Protein AF-A0A2R7MBJ6-F1 (afdb_monomer_lite)

Foldseek 3Di:
DDPVLVVLLVVLCCCCPNPPNVCPVPVVSVVVNVVSVVVVVVVVPPPDPPPPDDPDDDDDDPPPPPPDDDDDDD

Structure (mmCIF, N/CA/C/O backbone):
data_AF-A0A2R7MBJ6-F1
#
_entry.id   AF-A0A2R7MBJ6-F1
#
loop_
_atom_site.group_PDB
_atom_site.id
_atom_site.type_symbol
_atom_site.label_atom_id
_atom_site.label_alt_id
_atom_site.label_comp_id
_atom_site.label_asym_id
_atom_site.label_entity_id
_atom_site.label_seq_id
_atom_site.pdbx_PDB_ins_code
_atom_site.Cartn_x
_atom_site.Cartn_y
_atom_site.Cartn_z
_atom_site.occupancy
_atom_site.B_iso_or_equiv
_atom_site.auth_seq_id
_atom_site.auth_comp_id
_atom_site.auth_asym_id
_atom_si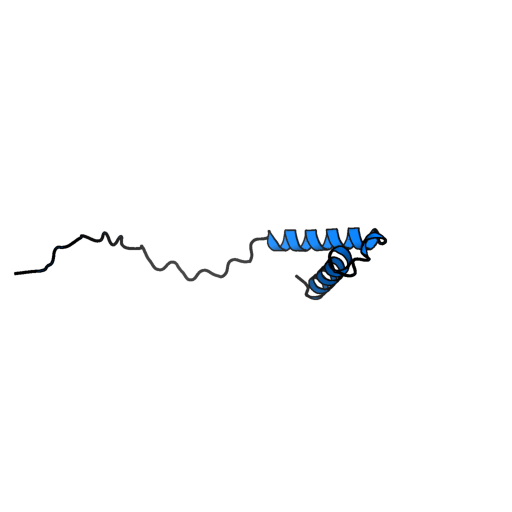te.auth_atom_id
_atom_site.pdbx_PDB_model_num
ATOM 1 N N . MET A 1 1 ? -10.265 4.049 9.269 1.00 63.59 1 MET A N 1
ATOM 2 C CA . MET A 1 1 ? -9.273 3.798 8.211 1.00 63.59 1 MET A CA 1
ATOM 3 C C . MET A 1 1 ? -9.887 4.277 6.919 1.00 63.59 1 MET A C 1
ATOM 5 O O . MET A 1 1 ? -11.012 3.871 6.653 1.00 63.59 1 MET A O 1
ATOM 9 N N . ASP A 1 2 ? -9.218 5.190 6.226 1.00 81.38 2 ASP A N 1
ATOM 10 C CA . ASP A 1 2 ? -9.768 5.927 5.088 1.00 81.38 2 ASP A CA 1
ATOM 11 C C . ASP A 1 2 ? -10.041 5.004 3.897 1.00 81.38 2 ASP A C 1
ATOM 13 O O . ASP A 1 2 ? -9.221 4.146 3.567 1.00 81.38 2 ASP A O 1
ATOM 17 N N . ASP A 1 3 ? -11.185 5.175 3.237 1.00 82.38 3 ASP A N 1
ATOM 18 C CA . ASP A 1 3 ? -11.568 4.324 2.105 1.00 82.38 3 ASP A CA 1
ATOM 19 C C . ASP A 1 3 ? -10.569 4.461 0.945 1.00 82.38 3 ASP A C 1
ATOM 21 O O . ASP A 1 3 ? -10.133 3.459 0.386 1.00 82.38 3 ASP A O 1
ATOM 25 N N . GLY A 1 4 ? -10.036 5.668 0.721 1.00 87.69 4 GLY A N 1
ATOM 26 C CA . GLY A 1 4 ? -8.974 5.900 -0.264 1.00 87.69 4 GLY A CA 1
ATOM 27 C C . GLY A 1 4 ? -7.680 5.112 -0.008 1.00 87.69 4 GLY A C 1
ATOM 28 O O . GLY A 1 4 ? -7.022 4.704 -0.962 1.00 87.69 4 GLY A O 1
ATOM 29 N N . VAL A 1 5 ? -7.339 4.840 1.259 1.00 88.19 5 VAL A N 1
ATOM 30 C CA . VAL A 1 5 ? -6.173 4.016 1.636 1.00 88.19 5 VAL A CA 1
ATOM 31 C C . VAL A 1 5 ? -6.419 2.546 1.290 1.00 88.19 5 VAL A C 1
ATOM 33 O O . VAL A 1 5 ? -5.511 1.860 0.819 1.00 88.19 5 VAL A O 1
ATOM 36 N N . ARG A 1 6 ? -7.652 2.058 1.480 1.00 89.75 6 ARG A N 1
ATOM 37 C CA . ARG A 1 6 ? -8.036 0.685 1.115 1.00 89.75 6 ARG A CA 1
ATOM 38 C C . ARG A 1 6 ? -8.033 0.487 -0.401 1.00 89.75 6 ARG A C 1
ATOM 40 O O . ARG A 1 6 ? -7.467 -0.497 -0.867 1.00 89.75 6 ARG A O 1
ATOM 47 N N . ASP A 1 7 ? -8.581 1.440 -1.154 1.00 93.38 7 ASP A N 1
ATOM 48 C CA . ASP A 1 7 ? -8.583 1.425 -2.623 1.00 93.38 7 ASP A CA 1
ATOM 49 C C . ASP A 1 7 ? -7.168 1.512 -3.222 1.00 93.38 7 ASP A C 1
ATOM 51 O O . ASP A 1 7 ? -6.863 0.898 -4.248 1.00 93.38 7 ASP A O 1
ATOM 55 N N . GLU A 1 8 ? -6.272 2.304 -2.625 1.00 94.19 8 GLU A N 1
ATOM 56 C CA . GLU A 1 8 ? -4.861 2.347 -3.033 1.00 94.19 8 GLU A CA 1
ATOM 57 C C . GLU A 1 8 ? -4.168 1.000 -2.776 1.00 94.19 8 GLU A C 1
ATOM 59 O O . GLU A 1 8 ? -3.520 0.461 -3.677 1.00 94.19 8 GLU A O 1
ATOM 64 N N . LEU A 1 9 ? -4.369 0.416 -1.590 1.00 94.56 9 LEU A N 1
ATOM 65 C CA . LEU A 1 9 ? -3.798 -0.880 -1.231 1.00 94.56 9 LEU A CA 1
ATOM 66 C C . LEU A 1 9 ? -4.287 -2.012 -2.147 1.00 94.56 9 LEU A C 1
ATOM 68 O O . LEU A 1 9 ? -3.481 -2.830 -2.592 1.00 94.56 9 LEU A O 1
ATOM 72 N N . GLU A 1 10 ? -5.586 -2.069 -2.449 1.00 93.56 10 GLU A N 1
ATOM 73 C CA . GLU A 1 10 ? -6.150 -3.087 -3.343 1.00 93.56 10 GLU A CA 1
ATOM 74 C C . GLU A 1 10 ? -5.530 -3.008 -4.743 1.00 93.56 10 GLU A C 1
ATOM 76 O O . GLU A 1 10 ? -5.099 -4.024 -5.293 1.00 93.56 10 GLU A O 1
ATOM 81 N N . ARG A 1 11 ? -5.389 -1.793 -5.287 1.00 93.88 11 ARG A N 1
ATOM 82 C CA . ARG A 1 11 ? -4.756 -1.576 -6.595 1.00 93.88 11 ARG A CA 1
ATOM 83 C C . ARG A 1 11 ? -3.293 -2.006 -6.611 1.00 93.88 11 ARG A C 1
ATOM 85 O O . ARG A 1 11 ? -2.866 -2.656 -7.563 1.00 93.88 11 ARG A O 1
ATOM 92 N N . LEU A 1 12 ? -2.525 -1.680 -5.572 1.00 95.00 12 LEU A N 1
ATOM 93 C CA . LEU A 1 12 ? -1.126 -2.106 -5.476 1.00 95.00 12 LEU A CA 1
ATOM 94 C C . LEU A 1 12 ? -1.005 -3.628 -5.325 1.00 95.00 12 LEU A C 1
ATOM 96 O O . LEU A 1 12 ? -0.157 -4.233 -5.976 1.00 95.00 12 LEU A O 1
ATOM 100 N N . ARG A 1 13 ? -1.898 -4.273 -4.564 1.00 93.75 13 ARG A N 1
ATOM 101 C CA . ARG A 1 13 ? -1.950 -5.740 -4.462 1.00 93.75 13 ARG A CA 1
ATOM 102 C C . ARG A 1 13 ? -2.288 -6.409 -5.786 1.00 93.75 13 ARG A C 1
ATOM 104 O O . ARG A 1 13 ? -1.651 -7.400 -6.127 1.00 93.75 13 ARG A O 1
ATOM 111 N N . ALA A 1 14 ? -3.236 -5.868 -6.547 1.00 94.44 14 ALA A N 1
ATOM 112 C CA . ALA A 1 14 ? -3.556 -6.378 -7.878 1.00 94.44 14 ALA A CA 1
ATOM 113 C C . ALA A 1 14 ? -2.359 -6.255 -8.835 1.00 94.44 14 ALA A C 1
ATOM 115 O O . ALA A 1 14 ? -2.115 -7.151 -9.634 1.00 94.44 14 ALA A O 1
ATOM 116 N N . ARG A 1 15 ? -1.559 -5.191 -8.719 1.00 94.56 15 ARG A N 1
ATOM 117 C CA . ARG A 1 15 ? -0.335 -5.029 -9.518 1.00 94.56 15 ARG A CA 1
ATOM 118 C C . ARG A 1 15 ? 0.835 -5.890 -9.033 1.00 94.56 15 ARG A C 1
ATOM 120 O O . ARG A 1 15 ? 1.709 -6.191 -9.833 1.00 94.56 15 ARG A O 1
ATOM 127 N N . ALA A 1 16 ? 0.896 -6.261 -7.754 1.00 94.62 16 ALA A N 1
ATOM 128 C CA . ALA A 1 16 ? 1.955 -7.124 -7.214 1.00 94.62 16 ALA A CA 1
ATOM 129 C C . ALA A 1 16 ? 1.667 -8.618 -7.403 1.00 94.62 16 ALA A C 1
ATOM 131 O O . ALA A 1 16 ? 2.570 -9.396 -7.696 1.00 94.62 16 ALA A O 1
ATOM 132 N N . TYR A 1 17 ? 0.413 -9.017 -7.191 1.00 91.44 17 TYR A N 1
ATOM 133 C CA . TYR A 1 17 ? -0.001 -10.416 -7.057 1.00 91.44 17 TYR A CA 1
ATOM 134 C C . TYR A 1 17 ? -1.128 -10.811 -8.017 1.00 91.44 17 TYR A C 1
ATOM 136 O O . TYR A 1 17 ? -1.613 -11.942 -7.962 1.00 91.44 17 TYR A O 1
ATOM 144 N N . GLY A 1 18 ? -1.597 -9.885 -8.853 1.00 89.19 18 GLY A N 1
ATOM 145 C CA . GLY A 1 18 ? -2.645 -10.150 -9.830 1.00 89.19 18 GLY A CA 1
ATOM 146 C C . GLY A 1 18 ? -2.127 -10.803 -11.114 1.00 89.19 18 GLY A C 1
ATOM 147 O O . GLY A 1 18 ? -0.935 -11.071 -11.258 1.00 89.19 18 GLY A O 1
ATOM 148 N N . PRO A 1 19 ? -3.035 -11.077 -12.062 1.00 87.25 19 PRO A N 1
ATOM 149 C CA . PRO A 1 19 ? -2.701 -11.746 -13.319 1.00 87.25 19 PRO A CA 1
ATOM 150 C C . PRO A 1 19 ? -1.767 -10.914 -14.209 1.00 87.25 19 PRO A C 1
ATOM 152 O O . PRO A 1 19 ? -0.932 -11.478 -14.908 1.00 87.25 19 PRO A O 1
ATOM 155 N N . ASP A 1 20 ? -1.875 -9.589 -14.130 1.00 86.44 20 ASP A N 1
ATOM 156 C CA . ASP A 1 20 ? -1.042 -8.620 -14.844 1.00 86.44 20 ASP A CA 1
ATOM 157 C C . ASP A 1 20 ? -0.066 -7.951 -13.866 1.00 86.44 20 ASP A C 1
ATOM 159 O O . ASP A 1 20 ? -0.030 -6.726 -13.727 1.00 86.44 20 ASP A O 1
ATOM 163 N N . ALA A 1 21 ? 0.661 -8.767 -13.095 1.00 90.31 21 ALA A N 1
ATOM 164 C CA . ALA A 1 21 ? 1.560 -8.261 -12.070 1.00 90.31 21 ALA A CA 1
ATOM 165 C C . ALA A 1 21 ? 2.749 -7.496 -12.684 1.00 90.31 21 ALA A C 1
ATOM 167 O O . ALA A 1 21 ? 3.745 -8.088 -13.090 1.00 90.31 21 ALA A O 1
ATOM 168 N N . ASP A 1 22 ? 2.633 -6.171 -12.728 1.00 91.00 22 ASP A N 1
ATOM 169 C CA . ASP A 1 22 ? 3.619 -5.239 -13.291 1.00 91.00 22 ASP A CA 1
ATOM 170 C C . ASP A 1 22 ? 4.438 -4.513 -12.203 1.00 91.00 22 ASP A C 1
ATOM 172 O O . ASP A 1 22 ? 5.351 -3.748 -12.488 1.00 91.00 22 ASP A O 1
ATOM 176 N N . LEU A 1 23 ? 4.153 -4.751 -10.915 1.00 92.44 23 LEU A N 1
ATOM 177 C CA . LEU A 1 23 ? 4.831 -4.030 -9.828 1.00 92.44 23 LEU A CA 1
ATOM 178 C C . LEU A 1 23 ? 6.319 -4.390 -9.679 1.00 92.44 23 LEU A C 1
ATOM 180 O O . LEU A 1 23 ? 7.040 -3.698 -8.970 1.00 92.44 23 LEU A O 1
ATOM 184 N N . ALA A 1 24 ? 6.791 -5.473 -10.304 1.00 86.12 24 ALA A N 1
ATOM 185 C CA . ALA A 1 24 ? 8.163 -5.969 -10.166 1.00 86.12 24 ALA A CA 1
ATOM 186 C C . ALA A 1 24 ? 9.236 -4.950 -10.595 1.00 86.12 24 ALA A C 1
ATOM 188 O O . ALA A 1 24 ? 10.310 -4.919 -9.994 1.00 86.12 24 ALA A O 1
ATOM 189 N N . ASP A 1 25 ? 8.931 -4.096 -11.575 1.00 88.19 25 ASP A N 1
ATOM 190 C CA . ASP A 1 25 ? 9.843 -3.069 -12.093 1.00 88.19 25 ASP A CA 1
ATOM 191 C C . ASP A 1 25 ? 9.732 -1.717 -11.355 1.00 88.19 25 ASP A C 1
ATOM 193 O O . ASP A 1 25 ? 10.501 -0.794 -11.634 1.00 88.19 25 ASP A O 1
ATOM 197 N N . ASP A 1 26 ? 8.821 -1.586 -10.380 1.00 92.00 26 ASP A N 1
ATOM 198 C CA . ASP A 1 26 ? 8.585 -0.346 -9.631 1.00 92.00 26 ASP A CA 1
ATOM 199 C C . ASP A 1 26 ? 8.913 -0.509 -8.129 1.00 92.00 26 ASP A C 1
ATOM 201 O O . ASP A 1 26 ? 8.040 -0.830 -7.311 1.00 92.00 26 ASP A O 1
ATOM 205 N N . PRO A 1 27 ? 10.177 -0.277 -7.718 1.00 91.06 27 PRO A N 1
ATOM 206 C CA . PRO A 1 27 ? 10.587 -0.425 -6.322 1.00 91.06 27 PRO A CA 1
ATOM 207 C C . PRO A 1 27 ? 9.931 0.605 -5.390 1.00 91.06 27 PRO A C 1
ATOM 209 O O . PRO A 1 27 ? 9.774 0.336 -4.199 1.00 91.06 27 PRO A O 1
ATOM 212 N N . VAL A 1 28 ? 9.528 1.770 -5.911 1.00 94.06 28 VAL A N 1
ATOM 213 C CA . VAL A 1 28 ? 8.826 2.799 -5.127 1.00 94.06 28 VAL A CA 1
ATOM 214 C C . VAL A 1 28 ? 7.418 2.318 -4.791 1.00 94.06 28 VAL A C 1
ATOM 216 O O . VAL A 1 28 ? 6.961 2.461 -3.656 1.00 94.06 28 VAL A O 1
ATOM 219 N N . ALA A 1 29 ? 6.742 1.690 -5.751 1.00 93.75 29 ALA A N 1
ATOM 220 C CA . ALA A 1 29 ? 5.416 1.140 -5.535 1.00 93.75 29 ALA A CA 1
ATOM 221 C C . ALA A 1 29 ? 5.420 -0.076 -4.586 1.00 93.75 29 ALA A C 1
ATOM 223 O O . ALA A 1 29 ? 4.464 -0.247 -3.829 1.00 93.75 29 ALA A O 1
ATOM 224 N N . TRP A 1 30 ? 6.500 -0.868 -4.550 1.00 94.94 30 TRP A N 1
ATOM 225 C CA . TRP A 1 30 ? 6.695 -1.913 -3.531 1.00 94.94 30 TRP A CA 1
ATOM 226 C C . TRP A 1 30 ? 6.823 -1.357 -2.114 1.00 94.94 30 TRP A C 1
ATOM 228 O O . TRP A 1 30 ? 6.196 -1.885 -1.192 1.00 94.94 30 TRP A O 1
ATOM 238 N N . ASP A 1 31 ? 7.615 -0.299 -1.925 1.00 95.56 31 ASP A N 1
ATOM 239 C CA . ASP A 1 31 ? 7.765 0.320 -0.604 1.00 95.56 31 ASP A CA 1
ATOM 240 C C . ASP A 1 31 ? 6.433 0.915 -0.127 1.00 95.56 31 ASP A C 1
ATOM 242 O O . ASP A 1 31 ? 6.006 0.667 1.003 1.00 95.56 31 ASP A O 1
ATOM 246 N N . ARG A 1 32 ? 5.705 1.574 -1.039 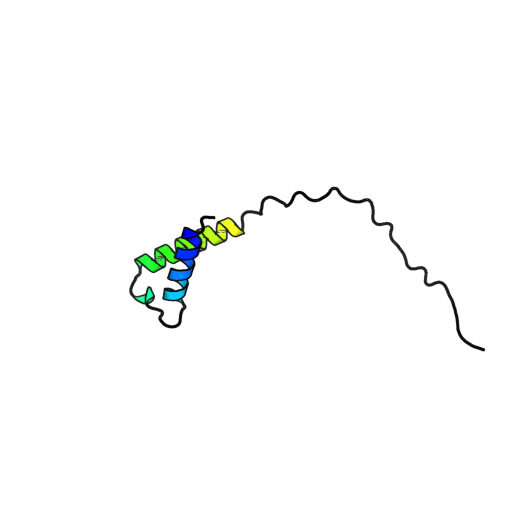1.00 94.94 32 ARG A N 1
ATOM 247 C CA . ARG A 1 32 ? 4.361 2.095 -0.771 1.00 94.94 32 ARG A CA 1
ATOM 248 C C . ARG A 1 32 ? 3.360 0.994 -0.416 1.00 94.94 32 ARG A C 1
ATOM 250 O O . ARG A 1 32 ? 2.587 1.161 0.524 1.00 94.94 32 ARG A O 1
ATOM 257 N N . LEU A 1 33 ? 3.379 -0.133 -1.133 1.00 95.50 33 LEU A N 1
ATOM 258 C CA . LEU A 1 33 ? 2.541 -1.296 -0.827 1.00 95.50 33 LEU A CA 1
ATOM 259 C C . LEU A 1 33 ? 2.811 -1.800 0.596 1.00 95.50 33 LEU A C 1
ATOM 261 O O . LEU A 1 33 ? 1.870 -1.960 1.373 1.00 95.50 33 LEU A O 1
ATOM 265 N N . ARG A 1 34 ? 4.086 -1.986 0.956 1.00 94.81 34 ARG A N 1
ATOM 266 C CA . ARG A 1 34 ? 4.480 -2.458 2.288 1.00 94.81 34 ARG A CA 1
ATOM 267 C C . ARG A 1 34 ? 4.005 -1.509 3.389 1.00 94.81 34 ARG A C 1
ATOM 269 O O . ARG A 1 34 ? 3.387 -1.964 4.348 1.00 94.81 34 ARG A O 1
ATOM 276 N N . GLU A 1 35 ? 4.224 -0.206 3.221 1.00 94.81 35 GLU A N 1
ATOM 277 C CA . GLU A 1 35 ? 3.811 0.811 4.195 1.00 94.81 35 GLU A CA 1
ATOM 278 C C . GLU A 1 35 ? 2.293 0.774 4.452 1.00 94.81 35 GLU A C 1
ATOM 280 O O . GLU A 1 35 ? 1.838 0.845 5.598 1.00 94.81 35 GLU A O 1
ATOM 285 N N . LEU A 1 36 ? 1.492 0.638 3.391 1.00 94.38 36 LEU A N 1
ATOM 286 C CA . LEU A 1 36 ? 0.034 0.557 3.494 1.00 94.38 36 LEU A CA 1
ATOM 287 C C . LEU A 1 36 ? -0.422 -0.751 4.161 1.00 94.38 36 LEU A C 1
ATOM 289 O O . LEU A 1 36 ? -1.338 -0.737 4.987 1.00 94.38 36 LEU A O 1
ATOM 293 N N . GLU A 1 37 ? 0.224 -1.879 3.859 1.00 93.31 37 GLU A N 1
ATOM 294 C CA . GLU A 1 37 ? -0.066 -3.162 4.510 1.00 93.31 37 GLU A CA 1
ATOM 295 C C . GLU A 1 37 ? 0.251 -3.140 6.006 1.00 93.31 37 GLU A C 1
ATOM 297 O O . GLU A 1 37 ? -0.532 -3.656 6.810 1.00 93.31 37 GLU A O 1
ATOM 302 N N . GLU A 1 38 ? 1.361 -2.514 6.393 1.00 92.19 38 GLU A N 1
ATOM 303 C CA . GLU A 1 38 ? 1.731 -2.327 7.794 1.00 92.19 38 GLU A CA 1
ATOM 304 C C . GLU A 1 38 ? 0.698 -1.468 8.523 1.00 92.19 38 GLU A C 1
ATOM 306 O O . GLU A 1 38 ? 0.210 -1.875 9.578 1.00 92.19 38 GLU A O 1
ATOM 311 N N . GLN A 1 39 ? 0.281 -0.339 7.942 1.00 90.31 39 GLN A N 1
ATOM 312 C CA . GLN A 1 39 ? -0.769 0.507 8.517 1.00 90.31 39 GLN A CA 1
ATOM 313 C C . GLN A 1 39 ? -2.071 -0.269 8.746 1.00 90.31 39 GLN A C 1
ATOM 315 O O . GLN A 1 39 ? -2.660 -0.173 9.826 1.00 90.31 39 GLN A O 1
ATOM 320 N N . VAL A 1 40 ? -2.509 -1.075 7.769 1.00 88.00 40 VAL A N 1
ATOM 321 C CA . VAL A 1 40 ? -3.713 -1.916 7.903 1.00 88.00 40 VAL A CA 1
ATOM 322 C C . VAL A 1 40 ? -3.528 -2.965 8.986 1.00 88.00 40 VAL A C 1
ATOM 324 O O . VAL A 1 40 ? -4.428 -3.175 9.800 1.00 88.00 40 VAL A O 1
ATOM 327 N N . ARG A 1 41 ? -2.357 -3.598 9.043 1.00 86.94 41 ARG A N 1
ATOM 328 C CA . ARG A 1 41 ? -2.043 -4.593 10.066 1.00 86.94 41 ARG A CA 1
ATOM 329 C C . ARG A 1 41 ? -2.071 -3.982 11.465 1.00 86.94 41 ARG A C 1
ATOM 331 O O . ARG A 1 41 ? -2.682 -4.564 12.356 1.00 86.94 41 ARG A O 1
ATOM 338 N N . PHE A 1 42 ? -1.472 -2.810 11.661 1.00 85.06 42 PHE A N 1
ATOM 339 C CA . PHE A 1 42 ? -1.515 -2.100 12.940 1.00 85.06 42 PHE A CA 1
ATOM 340 C C . PHE A 1 42 ? -2.936 -1.668 13.311 1.00 85.06 42 PHE A C 1
ATOM 342 O O . PHE A 1 42 ? -3.346 -1.853 14.457 1.00 85.06 42 PHE A O 1
ATOM 349 N N . ALA A 1 43 ? -3.713 -1.168 12.348 1.00 83.75 43 ALA A N 1
ATOM 350 C CA . ALA A 1 43 ? -5.111 -0.806 12.569 1.00 83.75 43 ALA A CA 1
ATOM 351 C C . ALA A 1 43 ? -5.994 -2.016 12.921 1.00 83.75 43 ALA A C 1
ATOM 353 O O . ALA A 1 43 ? -6.942 -1.866 13.684 1.00 83.75 43 ALA A O 1
ATOM 354 N N . ALA A 1 44 ? -5.684 -3.204 12.393 1.00 78.81 44 ALA A N 1
ATOM 355 C CA . ALA A 1 44 ? -6.396 -4.443 12.704 1.00 78.81 44 ALA A CA 1
ATOM 356 C C . ALA A 1 44 ? -6.002 -5.049 14.064 1.00 78.81 44 ALA A C 1
ATOM 358 O O . ALA A 1 44 ? -6.819 -5.716 14.692 1.00 78.81 44 ALA A O 1
ATOM 359 N N . ILE A 1 45 ? -4.756 -4.845 14.509 1.00 76.44 45 ILE A N 1
ATOM 360 C CA . ILE A 1 45 ? -4.269 -5.309 15.821 1.00 76.44 45 ILE A CA 1
ATOM 361 C C . ILE A 1 45 ? -4.804 -4.429 16.953 1.00 76.44 45 ILE A C 1
ATOM 363 O O . ILE A 1 45 ? -5.011 -4.926 18.062 1.00 76.44 45 ILE A O 1
ATOM 367 N N . ALA A 1 46 ? -5.025 -3.136 16.700 1.00 68.69 46 ALA A N 1
ATOM 368 C CA . ALA A 1 46 ? -5.710 -2.285 17.658 1.00 68.69 46 ALA A CA 1
ATOM 369 C C . ALA A 1 46 ? -7.072 -2.923 17.981 1.00 68.69 46 ALA A C 1
ATOM 371 O O . ALA A 1 46 ? -7.853 -3.165 17.055 1.00 68.69 46 ALA A O 1
ATOM 372 N N . PRO A 1 47 ? -7.363 -3.240 19.260 1.00 60.84 47 PRO A N 1
ATOM 373 C CA . P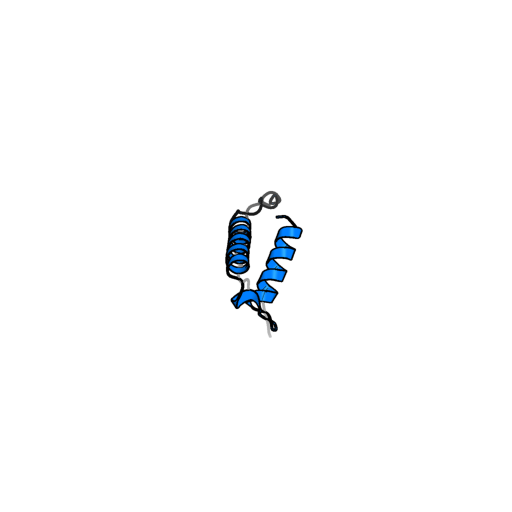RO A 1 47 ? -8.645 -3.823 19.601 1.00 60.84 47 PRO A CA 1
ATOM 374 C C . PRO A 1 47 ? -9.728 -2.866 19.096 1.00 60.84 47 PRO A C 1
ATOM 376 O O . PRO A 1 47 ? -9.621 -1.656 19.339 1.00 60.84 47 PR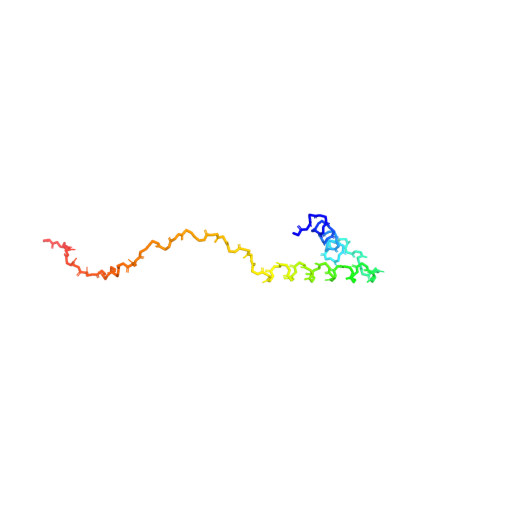O A O 1
ATOM 379 N N . PRO A 1 48 ? -10.748 -3.361 18.372 1.00 63.53 48 PRO A N 1
ATOM 380 C CA . PRO A 1 48 ? -11.883 -2.517 18.046 1.00 63.53 48 PRO A CA 1
ATOM 381 C C . PRO A 1 48 ? -12.413 -1.924 19.360 1.00 63.53 48 PRO A C 1
ATOM 383 O O . PRO A 1 48 ? -12.332 -2.601 20.395 1.00 63.53 48 PRO A O 1
ATOM 386 N N . PRO A 1 49 ? -12.939 -0.682 19.367 1.00 59.69 49 PRO A N 1
ATOM 387 C CA . PRO A 1 49 ? -13.686 -0.216 20.526 1.00 59.69 49 PRO A CA 1
ATOM 388 C C . PRO A 1 49 ? -14.716 -1.300 20.827 1.00 59.69 49 PRO A C 1
ATOM 390 O O . PRO A 1 49 ? -15.476 -1.681 19.932 1.00 59.69 49 PRO A O 1
ATOM 393 N N . ALA A 1 50 ? -14.640 -1.881 22.028 1.00 63.62 50 ALA A N 1
ATOM 394 C CA . ALA A 1 50 ? -15.491 -3.002 22.386 1.00 63.62 50 ALA A CA 1
ATOM 395 C C . ALA A 1 50 ? -16.936 -2.615 22.038 1.00 63.62 50 ALA A C 1
ATOM 397 O O . ALA A 1 50 ? -17.357 -1.517 22.430 1.00 63.62 50 ALA A O 1
ATOM 398 N N . PRO A 1 51 ? -17.695 -3.445 21.293 1.00 63.62 51 PRO A N 1
ATOM 399 C CA . PRO A 1 51 ? -19.132 -3.234 21.242 1.00 63.62 51 PRO A CA 1
ATOM 400 C C . PRO A 1 51 ? -19.579 -3.172 22.700 1.00 63.62 51 PRO A C 1
ATOM 402 O O . PRO A 1 51 ? -19.148 -4.007 23.496 1.00 63.62 51 PRO A O 1
ATOM 405 N N . ALA A 1 52 ? -20.329 -2.137 23.082 1.00 59.12 52 ALA A N 1
ATOM 406 C CA . ALA A 1 52 ? -20.822 -2.017 24.445 1.00 59.12 52 ALA A CA 1
ATOM 407 C C . ALA A 1 52 ? -21.588 -3.307 24.764 1.00 59.12 52 ALA A C 1
ATOM 409 O O . ALA A 1 52 ? -22.687 -3.512 24.248 1.00 59.12 52 ALA A O 1
ATOM 410 N N . SER A 1 53 ? -20.964 -4.215 25.521 1.00 59.16 53 SER A N 1
ATOM 411 C CA . SER A 1 53 ? -21.596 -5.470 25.900 1.00 59.16 53 SER A CA 1
ATOM 412 C C . SER A 1 53 ? -22.906 -5.120 26.601 1.00 59.16 53 SER A C 1
ATOM 414 O O . SER A 1 53 ? -22.880 -4.298 27.525 1.00 59.16 53 SER A O 1
ATOM 416 N N . PRO A 1 54 ? -24.050 -5.706 26.205 1.00 67.50 54 PRO A N 1
ATOM 417 C CA . PRO A 1 54 ? -25.229 -5.648 27.055 1.00 67.50 54 PRO A CA 1
ATOM 418 C C . PRO A 1 54 ? -24.853 -6.200 28.446 1.00 67.50 54 PRO A C 1
ATOM 420 O O . PRO A 1 54 ? -23.984 -7.076 28.539 1.00 67.50 54 PRO A O 1
ATOM 423 N N . PRO A 1 55 ? -25.428 -5.655 29.535 1.00 60.94 55 PRO A N 1
ATOM 424 C CA . PRO A 1 55 ? -25.037 -6.015 30.894 1.0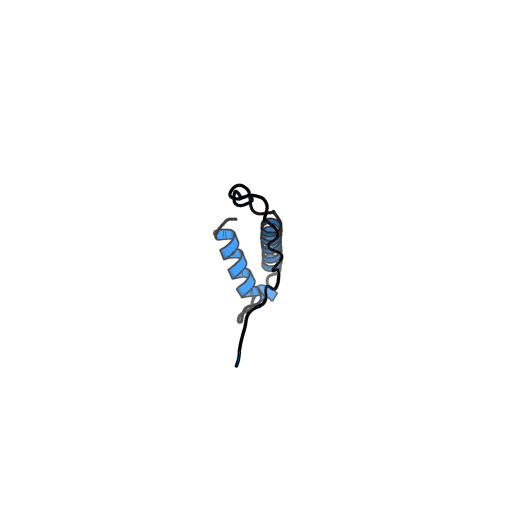0 60.94 55 PRO A CA 1
ATOM 425 C C . PRO A 1 55 ? -25.181 -7.529 31.122 1.00 60.94 55 PRO A C 1
ATOM 427 O O . PRO A 1 55 ? -26.047 -8.158 30.509 1.00 60.94 55 PRO A O 1
ATOM 430 N N . PRO A 1 56 ? -24.353 -8.130 31.997 1.00 56.44 56 PRO A N 1
ATOM 431 C CA . PRO A 1 56 ? -24.372 -9.567 32.228 1.00 56.44 56 PRO A CA 1
ATOM 432 C C . PRO A 1 56 ? -25.736 -9.996 32.778 1.00 56.44 56 PRO A C 1
ATOM 434 O O . PRO A 1 56 ? -26.124 -9.625 33.887 1.00 56.44 56 PRO A O 1
ATOM 437 N N . ALA A 1 57 ? -26.465 -10.796 32.002 1.00 62.97 57 ALA A N 1
ATOM 438 C CA . ALA A 1 57 ? -27.681 -11.455 32.446 1.00 62.97 57 ALA A CA 1
ATOM 439 C C . ALA A 1 57 ? -27.321 -12.662 33.324 1.00 62.97 57 ALA A C 1
ATOM 441 O O . ALA A 1 57 ? -27.292 -13.778 32.830 1.00 62.97 57 ALA A O 1
ATOM 442 N N . GLY A 1 58 ? -27.057 -12.403 34.609 1.00 57.25 58 GLY A N 1
ATOM 443 C CA . GLY A 1 58 ? -27.219 -13.343 35.727 1.00 57.25 58 GLY A CA 1
ATOM 444 C C . GLY A 1 58 ? -26.387 -14.641 35.726 1.00 57.25 58 GLY A C 1
ATOM 445 O O . GLY A 1 58 ? -25.831 -15.057 34.715 1.00 57.25 58 GLY A O 1
ATOM 446 N N . PRO A 1 59 ? -26.253 -15.302 36.888 1.00 56.38 59 PRO A N 1
ATOM 447 C CA . PRO A 1 59 ? -25.534 -16.565 36.988 1.00 56.38 59 PRO A CA 1
ATOM 448 C C . PRO A 1 59 ? -26.292 -17.667 36.242 1.00 56.38 59 PRO A C 1
ATOM 450 O O . PRO A 1 59 ? -27.484 -17.876 36.470 1.00 56.38 59 PRO A O 1
ATOM 453 N N . VAL A 1 60 ? -25.581 -18.386 35.373 1.00 53.12 60 VAL A N 1
ATOM 454 C CA . VAL A 1 60 ? -26.065 -19.633 34.778 1.00 53.12 60 VAL A CA 1
ATOM 455 C C . VAL A 1 60 ? -26.283 -20.601 35.941 1.00 53.12 60 VAL A C 1
ATOM 457 O O . VAL A 1 60 ? -25.342 -20.972 36.642 1.00 53.12 60 VAL A O 1
ATOM 460 N N . ALA A 1 61 ? -27.540 -20.931 36.226 1.00 53.97 61 ALA A N 1
ATOM 461 C CA . ALA A 1 61 ? -27.842 -22.047 37.099 1.00 53.97 61 ALA A CA 1
ATOM 462 C C . ALA A 1 61 ? -27.367 -23.304 36.367 1.00 53.97 61 ALA A C 1
ATOM 464 O O . ALA A 1 61 ? -27.833 -23.582 35.261 1.00 53.97 61 ALA A O 1
ATOM 465 N N . SER A 1 62 ? -26.397 -24.008 36.954 1.00 55.00 62 SER A N 1
ATOM 466 C CA . SER A 1 62 ? -26.037 -25.367 36.564 1.00 55.00 62 SER A CA 1
ATOM 467 C C . SER A 1 62 ? -27.309 -26.198 36.492 1.00 55.00 62 SER A C 1
ATOM 469 O O . SER A 1 62 ? -27.900 -26.517 37.520 1.00 55.00 62 SER A O 1
ATOM 471 N N . ILE A 1 63 ? -27.737 -26.518 35.278 1.00 55.59 63 ILE A N 1
ATOM 472 C CA . ILE A 1 63 ? -28.693 -27.590 35.052 1.00 55.59 63 ILE A CA 1
ATOM 473 C C . ILE A 1 63 ? -27.833 -28.839 34.924 1.00 55.59 63 ILE A C 1
ATOM 475 O O . ILE A 1 63 ? -27.260 -29.111 33.871 1.00 55.59 63 ILE A O 1
ATOM 479 N N . ASP A 1 64 ? -27.646 -29.503 36.056 1.00 55.81 64 ASP A N 1
ATOM 480 C CA . ASP A 1 64 ? -27.282 -30.910 36.112 1.00 55.81 64 ASP A CA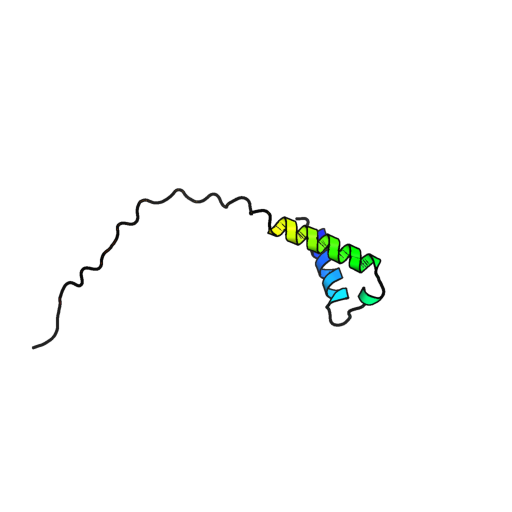 1
ATOM 481 C C . ASP A 1 64 ? -28.496 -31.681 35.566 1.00 55.81 64 ASP A C 1
ATOM 483 O O . ASP A 1 64 ? -29.579 -31.552 36.146 1.00 55.81 64 ASP A O 1
ATOM 487 N N . PRO A 1 65 ? -28.415 -32.380 34.417 1.00 53.09 65 PRO A N 1
ATOM 488 C CA . PRO A 1 65 ? -29.496 -33.262 34.027 1.00 53.09 65 PRO A CA 1
ATOM 489 C C . PRO A 1 65 ? -29.389 -34.528 34.878 1.00 53.09 65 PRO A C 1
ATOM 491 O O . PRO A 1 65 ? -28.722 -35.495 34.510 1.00 53.09 65 PRO A O 1
ATOM 494 N N . GLU A 1 66 ? -30.062 -34.481 36.025 1.00 55.28 66 GLU A N 1
ATOM 495 C CA . GLU A 1 66 ? -30.637 -35.640 36.695 1.00 55.28 66 GLU A CA 1
ATOM 496 C C . GLU A 1 66 ? -31.345 -36.475 35.617 1.00 55.28 66 GLU A C 1
ATOM 498 O O . GLU A 1 66 ? -32.343 -36.055 35.029 1.00 55.28 66 GLU A O 1
ATOM 503 N N . ILE A 1 67 ? -30.746 -37.612 35.259 1.00 59.50 67 ILE A N 1
ATOM 504 C CA . ILE A 1 67 ? -31.378 -38.611 34.399 1.00 59.50 67 ILE A CA 1
ATOM 505 C C . ILE A 1 67 ? -32.445 -39.281 35.269 1.00 59.50 67 ILE A C 1
ATOM 507 O O . ILE A 1 67 ? -32.171 -40.270 35.946 1.00 59.50 67 ILE A O 1
ATOM 511 N N . GLU A 1 68 ? -33.631 -38.677 35.299 1.00 52.00 68 GLU A N 1
ATOM 512 C CA . GLU A 1 68 ? -34.858 -39.286 35.804 1.00 52.00 68 GLU A CA 1
ATOM 513 C C . GLU A 1 68 ? -35.431 -40.192 34.701 1.00 52.00 68 GLU A C 1
ATOM 515 O O . GLU A 1 68 ? -35.831 -39.740 33.629 1.00 52.00 68 GLU A O 1
ATOM 520 N N . ASP A 1 69 ? -35.251 -41.492 34.929 1.00 57.44 69 ASP A N 1
ATOM 521 C CA . ASP A 1 69 ? -36.259 -42.559 34.859 1.00 57.44 69 ASP A CA 1
ATOM 522 C C . ASP A 1 69 ? -37.597 -42.236 34.153 1.00 57.44 69 ASP A C 1
ATOM 524 O O . ASP A 1 69 ? -38.376 -41.435 34.659 1.00 57.44 69 ASP A O 1
ATOM 528 N N . ASP A 1 70 ? -37.837 -42.889 33.007 1.00 52.00 70 ASP A N 1
ATOM 529 C CA . ASP A 1 70 ? -39.116 -43.392 32.433 1.00 52.00 70 ASP A CA 1
ATOM 530 C C . ASP A 1 70 ? -38.791 -43.767 30.961 1.00 52.00 70 ASP A C 1
ATOM 532 O O . ASP A 1 70 ? -38.051 -43.042 30.299 1.00 52.00 70 ASP A O 1
ATOM 536 N N . ASP A 1 71 ? -39.228 -44.825 30.283 1.00 53.72 71 ASP A N 1
ATOM 537 C CA . ASP A 1 71 ? -40.255 -45.858 30.437 1.00 53.72 71 ASP A CA 1
ATOM 538 C C . ASP A 1 71 ? -40.074 -46.827 29.227 1.00 53.72 71 ASP A C 1
ATOM 540 O O . ASP A 1 71 ? -39.244 -46.568 28.347 1.00 53.72 71 ASP A O 1
ATOM 544 N N . ASP A 1 72 ? -40.914 -47.868 29.142 1.00 53.88 72 ASP A N 1
ATOM 545 C CA . ASP A 1 72 ? -41.279 -48.693 27.963 1.00 53.88 72 ASP A CA 1
ATOM 546 C C . ASP A 1 72 ? -40.587 -50.083 27.882 1.00 53.88 72 ASP A C 1
ATOM 548 O O . ASP A 1 72 ? -39.371 -50.207 27.750 1.00 53.88 72 ASP A O 1
ATOM 552 N N . GLY A 1 73 ? -41.279 -51.225 27.947 1.00 54.62 73 GLY A N 1
ATOM 553 C CA . GLY A 1 73 ? -42.707 -51.477 27.781 1.00 54.62 73 GLY A CA 1
ATOM 554 C C . GLY A 1 73 ? -43.099 -52.899 28.214 1.00 54.62 73 GLY A C 1
ATOM 555 O O . GLY A 1 73 ? -42.250 -53.711 28.594 1.00 54.62 73 GLY A O 1
ATOM 556 N N . GLY A 1 74 ? -44.415 -53.137 28.233 1.00 51.31 74 GLY A N 1
ATOM 557 C CA . GLY A 1 74 ? -45.089 -54.287 28.862 1.00 51.31 74 GLY A CA 1
ATOM 558 C C . GLY A 1 74 ? -45.087 -55.625 28.130 1.00 51.31 74 GLY A C 1
ATOM 559 O O . GLY A 1 74 ? -44.419 -55.783 27.086 1.00 51.31 74 GLY A O 1
#

Radius of gyration: 27.17 Å; chains: 1; bounding box: 56×60×52 Å

Sequence (74 aa):
MDDGVRDELERLRARAYGPDADLADDPVAWDRLRELEEQVRFAAIAPPPAPASPPPAGPVASIDPEIEDDDDGG

pLDDT: mean 77.35, std 16.65, range [51.31, 95.56]

Secondary structure (DSSP, 8-state):
--HHHHHHHHHHHHHHHSTT--GGG-HHHHHHHHHHHHHHHHHHHSPPPPP-PPP-------------------